Protein AF-A0A8T3LZZ8-F1 (afdb_monomer_lite)

Foldseek 3Di:
DDDDDDDDDDDDDDDPPPPPDPDPDPPLVPLVVPADQVQAAAFPDWDPFDDFDQDPVRFTKGFAGGAADDASGKHKDKADAQALLGFPHHRRWTWAWDWKAFQVRHTDPCNPPPCRRGGFIFIWHHHPQKMWTAGPRGIIIITGTDPTMDGGHDDD

Secondary structure (DSSP, 8-state):
---------------------PPPP--GGGTTTT--GGGPBPPPP-PPPPPPEEPTTSSEEE---PPP--TT--EEEE-BTTBTTS--EETTEEEEEEEEE-TTSPBP-TTT-TTTSS--EEEEEEETTEEEEEETTS-EEEEEEE-S-EEE----

pLDDT: mean 82.8, std 17.52, range [40.41, 97.56]

Sequence (156 aa):
MLLSLLLSVASAMAACATDMAPPPEPSRAHTFENIALGQAREMPSGDPFAEGRRGPTGGTVFDPTSAAVVEAVSYRFSLGHCGLLSPVDVDGSFWDTLDGTTAAGRPLDLEHDTEMINQTAGVIAVIGNEARFRTESGAVVRFNRHDGDREFPGCD

Structure (mmCIF, N/CA/C/O backbone):
data_AF-A0A8T3LZZ8-F1
#
_entry.id   AF-A0A8T3LZZ8-F1
#
loop_
_atom_site.group_PDB
_atom_site.id
_atom_site.type_symbol
_atom_site.label_atom_id
_atom_site.label_alt_id
_atom_site.label_comp_id
_atom_site.label_asym_id
_atom_site.label_entity_id
_atom_site.label_seq_id
_atom_site.pdbx_PDB_ins_code
_atom_site.Cartn_x
_atom_site.Cartn_y
_atom_site.Cartn_z
_atom_site.occupancy
_atom_site.B_iso_or_equiv
_atom_site.auth_seq_id
_atom_site.auth_comp_id
_atom_site.auth_asym_id
_atom_site.auth_atom_id
_atom_site.pdbx_PDB_model_num
ATOM 1 N N . MET A 1 1 ? -65.103 -66.519 -6.517 1.00 40.41 1 MET A N 1
ATOM 2 C CA . MET A 1 1 ? -64.109 -65.911 -7.429 1.00 40.41 1 MET A CA 1
ATOM 3 C C . MET A 1 1 ? -64.042 -64.436 -7.086 1.00 40.41 1 MET A C 1
ATOM 5 O O . MET A 1 1 ? -65.071 -63.786 -7.132 1.00 40.41 1 MET A O 1
ATOM 9 N N . LEU A 1 2 ? -62.991 -64.037 -6.364 1.00 45.25 2 LEU A N 1
ATOM 10 C CA . LEU A 1 2 ? -61.956 -63.115 -6.863 1.00 45.25 2 LEU A CA 1
ATOM 11 C C . LEU A 1 2 ? -62.546 -61.804 -7.410 1.00 45.25 2 LEU A C 1
ATOM 13 O O . LEU A 1 2 ? -63.092 -61.814 -8.503 1.00 45.25 2 LEU A O 1
ATOM 17 N N . LEU A 1 3 ? -62.362 -60.679 -6.714 1.00 43.81 3 LEU A N 1
ATOM 18 C CA . LEU A 1 3 ? -61.189 -59.821 -6.923 1.00 43.81 3 LEU A CA 1
ATOM 19 C C . LEU A 1 3 ? -61.226 -58.620 -5.961 1.00 43.81 3 LEU A C 1
ATOM 21 O O . LEU A 1 3 ? -62.190 -57.860 -5.928 1.00 43.81 3 LEU A O 1
ATOM 25 N N . SER A 1 4 ? -60.156 -58.466 -5.185 1.00 51.25 4 SER A N 1
ATOM 26 C CA . SER A 1 4 ? -59.817 -57.256 -4.438 1.00 51.25 4 SER A CA 1
ATOM 27 C C . SER A 1 4 ? -59.569 -56.090 -5.394 1.00 51.25 4 SER A C 1
ATOM 29 O O . SER A 1 4 ? -58.821 -56.261 -6.353 1.00 51.25 4 SER A O 1
ATOM 31 N N . LEU A 1 5 ? -60.075 -54.895 -5.082 1.00 49.53 5 LEU A N 1
ATOM 32 C CA . LEU A 1 5 ? -59.506 -53.649 -5.599 1.00 49.53 5 LEU A CA 1
ATOM 33 C C . LEU A 1 5 ? -59.372 -52.638 -4.452 1.00 49.53 5 LEU A C 1
ATOM 35 O O . LEU A 1 5 ? -60.345 -52.066 -3.969 1.00 49.53 5 LEU A O 1
ATOM 39 N N . LEU A 1 6 ? -58.129 -52.487 -4.000 1.00 52.34 6 LEU A N 1
ATOM 40 C CA . LEU A 1 6 ? -57.637 -51.381 -3.188 1.00 52.34 6 LEU A CA 1
ATOM 41 C C . LEU A 1 6 ? -57.624 -50.122 -4.062 1.00 52.34 6 LEU A C 1
ATOM 43 O O . LEU A 1 6 ? -57.076 -50.173 -5.162 1.00 52.34 6 LEU A O 1
ATOM 47 N N . LEU A 1 7 ? -58.153 -48.996 -3.579 1.00 48.34 7 LEU A N 1
ATOM 48 C CA . LEU A 1 7 ? -57.833 -47.698 -4.169 1.00 48.34 7 LEU A CA 1
ATOM 49 C C . LEU A 1 7 ? -57.552 -46.664 -3.079 1.00 48.34 7 LEU A C 1
ATOM 51 O O . LEU A 1 7 ? -58.339 -46.448 -2.160 1.00 48.34 7 LEU A O 1
ATOM 55 N N . SER A 1 8 ? -56.352 -46.114 -3.197 1.00 47.97 8 SER A N 1
ATOM 56 C CA . SER A 1 8 ? -55.597 -45.337 -2.229 1.00 47.97 8 SER A CA 1
ATOM 57 C C . SER A 1 8 ? -56.201 -43.967 -1.931 1.00 47.97 8 SER A C 1
ATOM 59 O O . SER A 1 8 ? -56.560 -43.217 -2.836 1.00 47.97 8 SER A O 1
ATOM 61 N N . VAL A 1 9 ? -56.211 -43.606 -0.648 1.00 52.44 9 VAL A N 1
ATOM 62 C CA . VAL A 1 9 ? -56.418 -42.232 -0.180 1.00 52.44 9 VAL A CA 1
ATOM 63 C C . VAL A 1 9 ? -55.131 -41.449 -0.449 1.00 52.44 9 VAL A C 1
ATOM 65 O O . VAL A 1 9 ? -54.098 -41.724 0.158 1.00 52.44 9 VAL A O 1
ATOM 68 N N . ALA A 1 10 ? -55.172 -40.497 -1.380 1.00 51.88 10 ALA A N 1
ATOM 69 C CA . ALA A 1 10 ? -54.077 -39.562 -1.610 1.00 51.88 10 ALA A CA 1
ATOM 70 C C . ALA A 1 10 ? -54.213 -38.372 -0.649 1.00 51.88 10 ALA A C 1
ATOM 72 O O . ALA A 1 10 ? -55.034 -37.479 -0.857 1.00 51.88 10 ALA A O 1
ATOM 73 N N . SER A 1 11 ? -53.412 -38.364 0.415 1.00 52.41 11 SER A N 1
ATOM 74 C CA . SER A 1 11 ? -53.244 -37.201 1.289 1.00 52.41 11 SER A CA 1
ATOM 75 C C . SER A 1 11 ? -52.343 -36.174 0.602 1.00 52.41 11 SER A C 1
ATOM 77 O O . SER A 1 11 ? -51.139 -36.386 0.477 1.00 52.41 11 SER A O 1
ATOM 79 N N . ALA A 1 12 ? -52.913 -35.052 0.164 1.00 49.75 12 ALA A N 1
ATOM 80 C CA . ALA A 1 12 ? -52.147 -33.892 -0.274 1.00 49.75 12 ALA A CA 1
ATOM 81 C C . ALA A 1 12 ? -51.667 -33.112 0.962 1.00 49.75 12 ALA A C 1
ATOM 83 O O . ALA A 1 12 ? -52.449 -32.416 1.608 1.00 49.75 12 ALA A O 1
ATOM 84 N N . MET A 1 13 ? -50.386 -33.243 1.314 1.00 53.34 13 MET A N 1
ATOM 85 C CA . MET A 1 13 ? -49.742 -32.339 2.267 1.00 53.34 13 MET A CA 1
ATOM 86 C C . MET A 1 13 ? -49.308 -31.074 1.525 1.00 53.34 13 MET A C 1
ATOM 88 O O . MET A 1 13 ? -48.376 -31.100 0.725 1.00 53.34 13 MET A O 1
ATOM 92 N N . ALA A 1 14 ? -50.004 -29.969 1.785 1.00 51.34 14 ALA A N 1
ATOM 93 C CA . ALA A 1 14 ? -49.554 -28.639 1.407 1.00 51.34 14 ALA A CA 1
ATOM 94 C C . ALA A 1 14 ? -48.381 -28.246 2.320 1.00 51.34 14 ALA A C 1
ATOM 96 O O . ALA A 1 14 ? -48.573 -27.919 3.490 1.00 51.34 14 ALA A O 1
ATOM 97 N N . ALA A 1 15 ? -47.159 -28.326 1.796 1.00 51.47 15 ALA A N 1
ATOM 98 C CA . ALA A 1 15 ? -45.984 -27.765 2.444 1.00 51.47 15 ALA A CA 1
ATOM 99 C C . ALA A 1 15 ? -45.982 -26.247 2.213 1.00 51.47 15 ALA A C 1
ATOM 101 O O . ALA A 1 15 ? -45.775 -25.783 1.093 1.00 51.47 15 ALA A O 1
ATOM 102 N N . CYS A 1 16 ? -46.229 -25.470 3.268 1.00 49.03 16 CYS A N 1
ATOM 103 C CA . CYS A 1 16 ? -45.942 -24.041 3.273 1.00 49.03 16 CYS A CA 1
ATOM 104 C C . CYS A 1 16 ? -44.421 -23.867 3.187 1.00 49.03 16 CYS A C 1
ATOM 106 O O . CYS A 1 16 ? -43.722 -23.973 4.192 1.00 49.03 16 CYS A O 1
ATOM 108 N N . ALA A 1 17 ? -43.904 -23.640 1.981 1.00 48.44 17 ALA A N 1
ATOM 109 C CA . ALA A 1 17 ? -42.551 -23.147 1.793 1.00 48.44 17 ALA A CA 1
ATOM 110 C C . ALA A 1 17 ? -42.524 -21.691 2.272 1.00 48.44 17 ALA A C 1
ATOM 112 O O . ALA A 1 17 ? -42.917 -20.776 1.554 1.00 48.44 17 ALA A O 1
ATOM 113 N N . THR A 1 18 ? -42.134 -21.483 3.528 1.00 56.31 18 THR A N 1
ATOM 114 C CA . THR A 1 18 ? -41.681 -20.176 3.997 1.00 56.31 18 THR A CA 1
ATOM 115 C C . THR A 1 18 ? -40.467 -19.794 3.167 1.00 56.31 18 THR A C 1
ATOM 117 O O . THR A 1 18 ? -39.407 -20.407 3.287 1.00 56.31 18 THR A O 1
ATOM 120 N N . ASP A 1 19 ? -40.670 -18.807 2.304 1.00 51.19 19 ASP A N 1
ATOM 121 C CA . ASP A 1 19 ? -39.665 -18.120 1.505 1.00 51.19 19 ASP A CA 1
ATOM 122 C C . ASP A 1 19 ? -38.719 -17.375 2.465 1.00 51.19 19 ASP A C 1
ATOM 124 O O . ASP A 1 19 ? -38.889 -16.197 2.783 1.00 51.19 19 ASP A O 1
ATOM 128 N N . MET A 1 20 ? -37.785 -18.114 3.068 1.00 58.81 20 MET A N 1
ATOM 129 C CA . MET A 1 20 ? -36.684 -17.528 3.819 1.00 58.81 20 MET A CA 1
ATOM 130 C C . MET A 1 20 ? -35.725 -16.950 2.791 1.00 58.81 20 MET A C 1
ATOM 132 O O . MET A 1 20 ? -34.896 -17.668 2.231 1.00 58.81 20 MET A O 1
ATOM 136 N N . ALA A 1 21 ? -35.854 -15.644 2.553 1.00 63.25 21 ALA A N 1
ATOM 137 C CA . ALA A 1 21 ? -34.818 -14.874 1.890 1.00 63.25 21 ALA A CA 1
ATOM 138 C C . ALA A 1 21 ? -33.458 -15.248 2.513 1.00 63.25 21 ALA A C 1
ATOM 140 O O . ALA A 1 21 ? -33.364 -15.340 3.746 1.00 63.25 21 ALA A O 1
ATOM 141 N N . PRO A 1 22 ? -32.421 -15.509 1.697 1.00 63.94 22 PRO A N 1
ATOM 142 C CA . PRO A 1 22 ? -31.097 -15.792 2.222 1.00 63.94 22 PRO A CA 1
ATOM 143 C C . PRO A 1 22 ? -30.680 -14.653 3.166 1.00 63.94 22 PRO A C 1
ATOM 145 O O . PRO A 1 22 ? -31.024 -13.494 2.905 1.00 63.94 22 PRO A O 1
ATOM 148 N N . PRO A 1 23 ? -29.992 -14.961 4.282 1.00 62.97 23 PRO A N 1
ATOM 149 C CA . PRO A 1 23 ? -29.496 -13.928 5.180 1.00 62.97 23 PRO A CA 1
ATOM 150 C C . PRO A 1 23 ? -28.701 -12.903 4.359 1.00 62.97 23 PRO A C 1
ATOM 152 O O . PRO A 1 23 ? -27.977 -13.316 3.447 1.00 62.97 23 PRO A O 1
ATOM 155 N N . PRO A 1 24 ? -28.851 -11.591 4.627 1.00 58.12 24 PRO A N 1
ATOM 156 C CA . PRO A 1 24 ? -28.101 -10.581 3.896 1.00 58.12 24 PRO A CA 1
ATOM 157 C C . PRO A 1 24 ? -26.620 -10.936 3.999 1.00 58.12 24 PRO A C 1
ATOM 159 O O . PRO A 1 24 ? -26.120 -11.161 5.106 1.00 58.12 24 PRO A O 1
ATOM 162 N N . GLU A 1 25 ? -25.941 -11.045 2.854 1.00 54.66 25 GLU A N 1
ATOM 163 C CA . GLU A 1 25 ? -24.498 -11.253 2.860 1.00 54.66 25 GLU A CA 1
ATOM 164 C C . GLU A 1 25 ? -23.867 -10.183 3.757 1.00 54.66 25 GLU A C 1
ATOM 166 O O . GLU A 1 25 ? -24.277 -9.015 3.680 1.00 54.66 25 GLU A O 1
ATOM 171 N N . PRO A 1 26 ? -22.918 -10.545 4.640 1.00 49.41 26 PRO A N 1
ATOM 172 C CA . PRO A 1 26 ? -22.223 -9.554 5.438 1.00 49.41 26 PRO A CA 1
ATOM 173 C C . PRO A 1 26 ? -21.617 -8.539 4.471 1.00 49.41 26 PRO A C 1
ATOM 175 O O . PRO A 1 26 ? -20.756 -8.869 3.657 1.00 49.41 26 PRO A O 1
ATOM 178 N N . SER A 1 27 ? -22.140 -7.314 4.514 1.00 47.53 27 SER A N 1
ATOM 179 C CA . SER A 1 27 ? -21.721 -6.237 3.629 1.00 47.53 27 SER A CA 1
ATOM 180 C C . SER A 1 27 ? -20.205 -6.080 3.749 1.00 47.53 27 SER A C 1
ATOM 182 O O . SER A 1 27 ? -19.694 -5.723 4.814 1.00 47.53 27 SER A O 1
ATOM 184 N N . ARG A 1 28 ? -19.486 -6.366 2.652 1.00 50.00 28 ARG A N 1
ATOM 185 C CA . ARG A 1 28 ? -18.013 -6.299 2.540 1.00 50.00 28 ARG A CA 1
ATOM 186 C C . ARG A 1 28 ? -17.427 -4.949 2.977 1.00 50.00 28 ARG A C 1
ATOM 188 O O . ARG A 1 28 ? -16.228 -4.845 3.187 1.00 50.00 28 ARG A O 1
ATOM 195 N N . ALA A 1 29 ? -18.258 -3.918 3.123 1.00 45.66 29 ALA A N 1
ATOM 196 C CA . ALA A 1 29 ? -17.851 -2.596 3.577 1.00 45.66 29 ALA A CA 1
ATOM 197 C C . ALA A 1 29 ? -17.482 -2.526 5.078 1.00 45.66 29 ALA A C 1
ATOM 199 O O . ALA A 1 29 ? -16.713 -1.645 5.454 1.00 45.66 29 ALA A O 1
ATOM 200 N N . HIS A 1 30 ? -17.975 -3.436 5.932 1.00 44.78 30 HIS A N 1
ATOM 201 C CA . HIS A 1 30 ? -17.792 -3.352 7.397 1.00 44.78 30 HIS A CA 1
ATOM 202 C C . HIS A 1 30 ? -16.554 -4.074 7.954 1.00 44.78 30 HIS A C 1
ATOM 204 O O . HIS A 1 30 ? -16.268 -3.995 9.150 1.00 44.78 30 HIS A O 1
ATOM 210 N N . THR A 1 31 ? -15.798 -4.797 7.132 1.00 54.09 31 THR A N 1
ATOM 211 C CA . THR A 1 31 ? -14.666 -5.606 7.614 1.00 54.09 31 THR A CA 1
ATOM 212 C C . THR A 1 31 ? -13.444 -4.774 7.996 1.00 54.09 31 THR A C 1
ATOM 214 O O . THR A 1 31 ? -12.666 -5.217 8.833 1.00 54.09 31 THR A O 1
ATOM 217 N N . PHE A 1 32 ? -13.297 -3.551 7.479 1.00 57.28 32 PHE A N 1
ATOM 218 C CA . PHE A 1 32 ? -12.129 -2.709 7.765 1.00 57.28 32 PHE A CA 1
ATOM 219 C C . PHE A 1 32 ? -12.192 -1.943 9.094 1.00 57.28 32 PHE A C 1
ATOM 221 O O . PHE A 1 32 ? -11.152 -1.691 9.697 1.00 57.28 32 PHE A O 1
ATOM 228 N N . GLU A 1 33 ? -13.385 -1.595 9.584 1.00 56.78 33 GLU A N 1
ATOM 229 C CA . GLU A 1 33 ? -13.547 -0.865 10.856 1.00 56.78 33 GLU A CA 1
ATOM 230 C C . GLU A 1 33 ? -13.107 -1.706 12.068 1.00 56.78 33 GLU A C 1
ATOM 232 O O . GLU A 1 33 ? -12.710 -1.166 13.098 1.00 56.78 33 GLU A O 1
ATOM 237 N N . ASN A 1 34 ? -13.103 -3.034 11.914 1.00 55.44 34 ASN A N 1
ATOM 238 C CA . ASN A 1 34 ? -12.735 -3.998 12.950 1.00 55.44 34 ASN A CA 1
ATOM 239 C C . ASN A 1 34 ? -11.255 -4.416 12.913 1.00 55.44 34 ASN A C 1
ATOM 241 O O . ASN A 1 34 ? -10.828 -5.249 13.714 1.00 55.44 34 ASN A O 1
ATOM 245 N N . ILE A 1 35 ? -10.454 -3.849 12.007 1.00 59.03 35 ILE A N 1
ATOM 246 C CA . ILE A 1 35 ? -9.031 -4.175 11.891 1.00 59.03 35 ILE A CA 1
ATOM 247 C C . ILE A 1 35 ? -8.253 -3.371 12.932 1.00 59.03 35 ILE A C 1
ATOM 249 O O . ILE A 1 35 ? -7.805 -2.243 12.710 1.00 59.03 35 ILE A O 1
ATOM 253 N N . ALA A 1 36 ? -8.139 -3.950 14.124 1.00 63.25 36 ALA A N 1
ATOM 254 C CA . ALA A 1 36 ? -7.405 -3.360 15.230 1.00 63.25 36 ALA A CA 1
ATOM 255 C C . ALA A 1 36 ? -5.887 -3.528 15.044 1.00 63.25 36 ALA A C 1
ATOM 257 O O . ALA A 1 36 ? -5.397 -4.634 14.801 1.00 63.25 36 ALA A O 1
ATOM 258 N N . LEU A 1 37 ? -5.136 -2.441 15.261 1.00 66.31 37 LEU A N 1
ATOM 259 C CA . LEU A 1 37 ? -3.665 -2.431 15.263 1.00 66.31 37 LEU A CA 1
ATOM 260 C C . LEU A 1 37 ? -3.075 -3.491 16.219 1.00 66.31 37 LEU A C 1
ATOM 262 O O . LEU A 1 37 ? -2.069 -4.124 15.916 1.00 66.31 37 LEU A O 1
ATOM 266 N N . GLY A 1 38 ? -3.728 -3.727 17.364 1.00 69.75 38 GLY A N 1
ATOM 267 C CA . GLY A 1 38 ? -3.225 -4.604 18.428 1.00 69.75 38 GLY A CA 1
ATOM 268 C C . GLY A 1 38 ? -3.309 -6.112 18.165 1.00 69.75 38 GLY A C 1
ATOM 269 O O . GLY A 1 38 ? -2.742 -6.877 18.939 1.00 69.75 38 GLY A O 1
ATOM 270 N N . GLN A 1 39 ? -4.001 -6.556 17.111 1.00 82.81 39 GLN A N 1
ATOM 271 C CA . GLN A 1 39 ? -4.136 -7.983 16.765 1.00 82.81 39 GLN A CA 1
ATOM 272 C C . GLN A 1 39 ? -3.459 -8.350 15.439 1.00 82.81 39 GLN A C 1
ATOM 274 O O . GLN A 1 39 ? -3.641 -9.461 14.939 1.00 82.81 39 GLN A O 1
ATOM 279 N N . ALA A 1 40 ? -2.676 -7.430 14.872 1.00 91.69 40 ALA A N 1
ATOM 280 C CA . ALA A 1 40 ? -1.990 -7.665 13.615 1.00 91.69 40 ALA A CA 1
ATOM 281 C C . ALA A 1 40 ? -0.943 -8.778 13.742 1.00 91.69 40 ALA A C 1
ATOM 283 O O . ALA A 1 40 ? -0.160 -8.825 14.697 1.00 91.69 40 ALA A O 1
ATOM 284 N N . ARG A 1 41 ? -0.936 -9.670 12.752 1.00 94.75 41 ARG A N 1
ATOM 285 C CA . ARG A 1 41 ? 0.052 -10.742 12.615 1.00 94.75 41 ARG A CA 1
ATOM 286 C C . ARG A 1 41 ? 1.336 -10.201 11.998 1.00 94.75 41 ARG A C 1
ATOM 288 O O . ARG A 1 41 ? 1.329 -9.150 11.366 1.00 94.75 41 ARG A O 1
ATOM 295 N N . GLU A 1 42 ? 2.433 -10.931 12.143 1.00 95.75 42 GLU A N 1
ATOM 296 C CA . GLU A 1 42 ? 3.622 -10.659 11.332 1.00 95.75 42 GLU A CA 1
ATOM 297 C C . GLU A 1 42 ? 3.364 -11.043 9.876 1.00 95.75 42 GLU A C 1
ATOM 299 O O . GLU A 1 42 ? 2.692 -12.049 9.610 1.00 95.75 42 GLU A O 1
ATOM 304 N N . MET A 1 43 ? 3.886 -10.242 8.946 1.00 94.88 43 MET A N 1
ATOM 305 C CA . MET A 1 43 ? 3.810 -10.550 7.521 1.00 94.88 43 MET A CA 1
ATOM 306 C C . MET A 1 43 ? 4.538 -11.877 7.245 1.00 94.88 43 MET A C 1
ATOM 308 O O . MET A 1 43 ? 5.656 -12.064 7.739 1.00 94.88 43 MET A O 1
ATOM 312 N N . PRO A 1 44 ? 3.943 -12.813 6.483 1.00 94.69 44 PRO A N 1
ATOM 313 C CA . PRO A 1 44 ? 4.643 -14.018 6.067 1.00 94.69 44 PRO A CA 1
ATOM 314 C C . PRO A 1 44 ? 5.903 -13.651 5.278 1.00 94.69 44 PRO A C 1
ATOM 316 O O . PRO A 1 44 ? 5.895 -12.718 4.476 1.00 94.69 44 PRO A O 1
ATOM 319 N N . SER A 1 45 ? 6.996 -14.377 5.508 1.00 88.94 45 SER A N 1
ATOM 320 C CA . SER A 1 45 ? 8.237 -14.149 4.770 1.00 88.94 45 SER A CA 1
ATOM 321 C C . SER A 1 45 ? 8.036 -14.483 3.295 1.00 88.94 45 SER A C 1
ATOM 323 O O . SER A 1 45 ? 7.622 -15.595 2.969 1.00 88.94 45 SER A O 1
ATOM 325 N N . GLY A 1 46 ? 8.316 -13.510 2.433 1.00 85.81 46 GLY A N 1
ATOM 326 C CA . GLY A 1 46 ? 8.365 -13.692 0.988 1.00 85.81 46 GLY A CA 1
ATOM 327 C C . GLY A 1 46 ? 9.713 -14.214 0.504 1.00 85.81 46 GLY A C 1
ATOM 328 O O . GLY A 1 46 ? 10.629 -14.472 1.295 1.00 85.81 46 GLY A O 1
ATOM 329 N N . ASP A 1 47 ? 9.830 -14.322 -0.813 1.00 83.69 47 ASP A N 1
ATOM 330 C CA . ASP A 1 47 ? 11.102 -14.565 -1.475 1.00 83.69 47 ASP A CA 1
ATOM 331 C C . ASP A 1 47 ? 12.040 -13.361 -1.289 1.00 83.69 47 ASP A C 1
ATOM 333 O O . ASP A 1 47 ? 11.583 -12.220 -1.117 1.00 83.69 47 ASP A O 1
ATOM 337 N N . PRO A 1 48 ? 13.368 -13.586 -1.295 1.00 76.75 48 PRO A N 1
ATOM 338 C CA . PRO A 1 48 ? 14.319 -12.491 -1.242 1.00 76.75 48 PRO A CA 1
ATOM 339 C C . PRO A 1 48 ? 14.066 -11.533 -2.406 1.00 76.75 48 PRO A C 1
ATOM 341 O O . PRO A 1 48 ? 13.862 -11.954 -3.544 1.00 76.75 48 PRO A O 1
ATOM 344 N N . PHE A 1 49 ? 14.102 -10.240 -2.100 1.00 73.88 49 PHE A N 1
ATOM 345 C CA . PHE A 1 49 ? 13.874 -9.196 -3.085 1.00 73.88 49 PHE A CA 1
ATOM 346 C C . PHE A 1 49 ? 14.904 -9.310 -4.217 1.00 73.88 49 PHE A C 1
ATOM 348 O O . PHE A 1 49 ? 16.113 -9.267 -3.971 1.00 73.88 49 PHE A O 1
ATOM 355 N N . ALA A 1 50 ? 14.429 -9.494 -5.448 1.00 77.38 50 ALA A N 1
ATOM 356 C CA . ALA A 1 50 ? 15.292 -9.513 -6.617 1.00 77.38 50 ALA A CA 1
ATOM 357 C C . ALA A 1 50 ? 15.802 -8.096 -6.913 1.00 77.38 50 ALA A C 1
ATOM 359 O O . ALA A 1 50 ? 15.101 -7.108 -6.684 1.00 77.38 50 ALA A O 1
ATOM 360 N N . GLU A 1 51 ? 17.018 -7.983 -7.453 1.00 81.06 51 GLU A N 1
ATOM 361 C CA . GLU A 1 51 ? 17.461 -6.709 -8.019 1.00 81.06 51 GLU A CA 1
ATOM 362 C C . GLU A 1 51 ? 16.488 -6.311 -9.134 1.00 81.06 51 GLU A C 1
ATOM 364 O O . GLU A 1 51 ? 16.267 -7.061 -10.088 1.00 81.06 51 GLU A O 1
ATOM 369 N N . GLY A 1 52 ? 15.870 -5.140 -8.986 1.00 86.50 52 GLY A N 1
ATOM 370 C CA . GLY A 1 52 ? 14.951 -4.623 -9.986 1.00 86.50 52 GLY A CA 1
ATOM 371 C C . GLY A 1 52 ? 15.654 -4.373 -11.316 1.00 86.50 52 GLY A C 1
ATOM 372 O O . GLY A 1 52 ? 16.853 -4.094 -11.380 1.00 86.50 52 GLY A O 1
ATOM 373 N N . ARG A 1 53 ? 14.896 -4.452 -12.406 1.00 93.44 53 ARG A N 1
ATOM 374 C CA . ARG A 1 53 ? 15.409 -4.224 -13.761 1.00 93.44 53 ARG A CA 1
ATOM 375 C C . ARG A 1 53 ? 15.105 -2.806 -14.214 1.00 93.44 53 ARG A C 1
ATOM 377 O O . ARG A 1 53 ? 14.053 -2.259 -13.900 1.00 93.44 53 ARG A O 1
ATOM 384 N N . ARG A 1 54 ? 15.998 -2.204 -15.001 1.00 94.06 54 ARG A N 1
ATOM 385 C CA . ARG A 1 54 ? 15.742 -0.878 -15.580 1.00 94.06 54 ARG A CA 1
ATOM 386 C C . ARG A 1 54 ? 14.482 -0.920 -16.446 1.00 94.06 54 ARG A C 1
ATOM 388 O O . ARG A 1 54 ? 14.402 -1.727 -17.374 1.00 94.06 54 ARG A O 1
ATOM 395 N N . GLY A 1 55 ? 13.532 -0.045 -16.144 1.00 94.44 55 GLY A N 1
ATOM 396 C CA . GLY A 1 55 ? 12.283 0.064 -16.879 1.00 94.44 55 GLY A CA 1
ATOM 397 C C . GLY A 1 55 ? 12.366 0.987 -18.100 1.00 94.44 55 GLY A C 1
ATOM 398 O O . GLY A 1 55 ? 13.345 1.725 -18.279 1.00 94.44 55 GLY A O 1
ATOM 399 N N . PRO A 1 56 ? 11.356 0.927 -18.984 1.00 93.50 56 PRO A N 1
ATOM 400 C CA . PRO A 1 56 ? 11.308 1.714 -20.213 1.00 93.50 56 PRO A CA 1
ATOM 401 C C . PRO A 1 56 ? 11.133 3.220 -19.976 1.00 93.50 56 PRO A C 1
ATOM 403 O O . PRO A 1 56 ? 11.534 4.002 -20.838 1.00 93.50 56 PRO A O 1
ATOM 406 N N . THR A 1 57 ? 10.564 3.641 -18.840 1.00 93.00 57 THR A N 1
ATOM 407 C CA . THR A 1 57 ? 10.381 5.067 -18.510 1.00 93.00 57 THR A CA 1
ATOM 408 C C . THR A 1 57 ? 11.526 5.643 -17.673 1.00 93.00 57 THR A C 1
ATOM 410 O O . THR A 1 57 ? 11.540 6.834 -17.372 1.00 93.00 57 THR A O 1
ATOM 413 N N . GLY A 1 58 ? 12.548 4.831 -17.385 1.00 91.38 58 GLY A N 1
ATOM 414 C CA . GLY A 1 58 ? 13.736 5.228 -16.631 1.00 91.38 58 GLY A CA 1
ATOM 415 C C . GLY A 1 58 ? 13.646 4.947 -15.131 1.00 91.38 58 GLY A C 1
ATOM 416 O O . GLY A 1 58 ? 14.615 5.226 -14.429 1.00 91.38 58 GLY A O 1
ATOM 417 N N . GLY A 1 59 ? 12.538 4.374 -14.661 1.00 92.38 59 GLY A N 1
ATOM 418 C CA . GLY A 1 59 ? 12.395 3.829 -13.318 1.00 92.38 59 GLY A CA 1
ATOM 419 C C . GLY A 1 59 ? 12.945 2.407 -13.201 1.00 9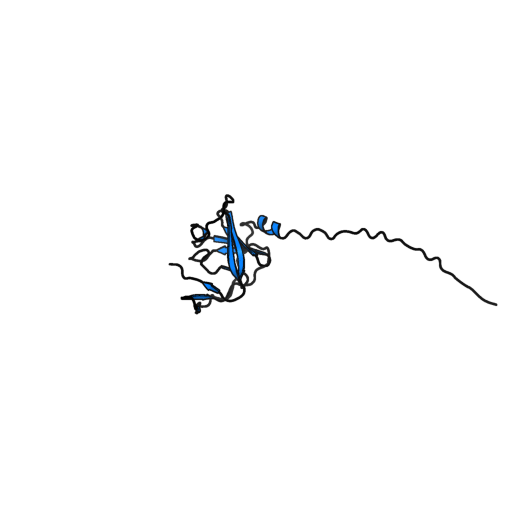2.38 59 GLY A C 1
ATOM 420 O O . GLY A 1 59 ? 13.728 1.929 -14.033 1.00 92.38 59 GLY A O 1
ATOM 421 N N . THR A 1 60 ? 12.521 1.719 -12.143 1.00 92.00 60 THR A N 1
ATOM 422 C CA . THR A 1 60 ? 12.896 0.326 -11.874 1.00 92.00 60 THR A CA 1
ATOM 423 C C . THR A 1 60 ? 11.655 -0.550 -11.863 1.00 92.00 60 THR A C 1
ATOM 425 O O . THR A 1 60 ? 10.698 -0.265 -11.150 1.00 92.00 60 THR A O 1
ATOM 428 N N . VAL A 1 61 ? 11.668 -1.609 -12.667 1.00 93.44 61 VAL A N 1
ATOM 429 C CA . VAL A 1 61 ? 10.626 -2.631 -12.690 1.00 93.44 61 VAL A CA 1
ATOM 430 C C . VAL A 1 61 ? 10.970 -3.714 -11.681 1.00 93.44 61 VAL A C 1
ATOM 432 O O . VAL A 1 61 ? 12.079 -4.256 -11.705 1.00 93.44 61 VAL A O 1
ATOM 435 N N . PHE A 1 62 ? 10.006 -4.041 -10.830 1.00 91.19 62 PHE A N 1
ATOM 436 C CA . PHE A 1 62 ? 10.094 -5.140 -9.876 1.00 91.19 62 PHE A CA 1
ATOM 437 C C . PHE A 1 62 ? 9.019 -6.183 -10.177 1.00 91.19 62 PHE A C 1
ATOM 439 O O . PHE A 1 62 ? 7.982 -5.855 -10.755 1.00 91.19 62 PHE A O 1
ATOM 446 N N . ASP A 1 63 ? 9.282 -7.415 -9.754 1.00 92.06 63 ASP A N 1
ATOM 447 C CA . ASP A 1 63 ? 8.282 -8.473 -9.622 1.00 92.06 63 ASP A CA 1
ATOM 448 C C . ASP A 1 63 ? 7.887 -8.561 -8.135 1.00 92.06 63 ASP A C 1
ATOM 450 O O . ASP A 1 63 ? 8.746 -8.312 -7.278 1.00 92.06 63 ASP A O 1
ATOM 454 N N . PRO A 1 64 ? 6.625 -8.873 -7.794 1.00 92.31 64 PRO A N 1
ATOM 455 C CA . PRO A 1 64 ? 6.232 -9.029 -6.399 1.00 92.31 64 PRO A CA 1
ATOM 456 C C . PRO A 1 64 ? 6.902 -10.273 -5.806 1.00 92.31 64 PRO A C 1
ATOM 458 O O . PRO A 1 64 ? 6.944 -11.334 -6.431 1.00 92.31 64 PRO A O 1
ATOM 461 N N . THR A 1 65 ? 7.429 -10.150 -4.592 1.00 92.00 65 THR A N 1
ATOM 462 C CA . THR A 1 65 ? 8.115 -11.231 -3.871 1.00 92.00 65 THR A CA 1
ATOM 463 C C . THR A 1 65 ? 7.447 -11.578 -2.547 1.00 92.00 65 THR A C 1
ATOM 465 O O . THR A 1 65 ? 7.824 -12.568 -1.915 1.00 92.00 65 THR A O 1
ATOM 468 N N . SER A 1 66 ? 6.462 -10.795 -2.098 1.00 93.12 66 SER A N 1
ATOM 469 C CA . SER A 1 66 ? 5.743 -11.075 -0.859 1.00 93.12 66 SER A CA 1
ATOM 470 C C . SER A 1 66 ? 4.999 -12.415 -0.919 1.00 93.12 66 SER A C 1
ATOM 472 O O . SER A 1 66 ? 4.490 -12.847 -1.952 1.00 93.12 66 SER A O 1
ATOM 474 N N . ALA A 1 67 ? 4.943 -13.107 0.218 1.00 94.56 67 ALA A N 1
ATOM 475 C CA . ALA A 1 67 ? 4.169 -14.335 0.332 1.00 94.56 67 ALA A CA 1
ATOM 476 C C . ALA A 1 67 ? 2.670 -14.034 0.473 1.00 94.56 67 ALA A C 1
ATOM 478 O O . ALA A 1 67 ? 2.266 -12.977 0.965 1.00 94.56 67 ALA A O 1
ATOM 479 N N . ALA A 1 68 ? 1.842 -15.009 0.091 1.00 95.19 68 ALA A N 1
ATOM 480 C CA . ALA A 1 68 ? 0.392 -14.921 0.206 1.00 95.19 68 ALA A CA 1
ATOM 481 C C . ALA A 1 68 ? -0.058 -14.633 1.650 1.00 95.19 68 ALA A C 1
ATOM 483 O O . ALA A 1 68 ? 0.440 -15.230 2.612 1.00 95.19 68 ALA A O 1
ATOM 484 N N . VAL A 1 69 ? -1.057 -13.762 1.792 1.00 95.12 69 VAL A N 1
ATOM 485 C CA . VAL A 1 69 ? -1.681 -13.423 3.077 1.00 95.12 69 VAL A CA 1
ATOM 486 C C . VAL A 1 69 ? -3.088 -14.006 3.174 1.00 95.12 69 VAL A C 1
ATOM 488 O O . VAL A 1 69 ? -3.706 -14.365 2.173 1.00 95.12 69 VAL A O 1
ATOM 491 N N . VAL A 1 70 ? -3.617 -14.103 4.394 1.00 94.12 70 VAL A N 1
ATOM 492 C CA . VAL A 1 70 ? -5.021 -14.473 4.604 1.00 94.12 70 VAL A CA 1
ATOM 493 C C . VAL A 1 70 ? -5.888 -13.226 4.451 1.00 94.12 70 VAL A C 1
ATOM 495 O O . VAL A 1 70 ? -5.628 -12.205 5.087 1.00 94.12 70 VAL A O 1
ATOM 498 N N . GLU A 1 71 ? -6.933 -13.319 3.631 1.00 91.31 71 GLU A N 1
ATOM 499 C CA . GLU A 1 71 ? -7.883 -12.226 3.411 1.00 91.31 71 GLU A CA 1
ATOM 500 C C . GLU A 1 71 ? -8.553 -11.774 4.723 1.00 91.31 71 GLU A C 1
ATOM 502 O O . GLU A 1 71 ? -8.822 -12.579 5.619 1.00 91.31 71 GLU A O 1
ATOM 507 N N . ALA A 1 72 ? -8.825 -10.472 4.830 1.00 89.06 72 ALA A N 1
ATOM 508 C CA . ALA A 1 72 ? -9.445 -9.805 5.975 1.00 89.06 72 ALA A CA 1
ATOM 509 C C . ALA A 1 72 ? -8.699 -9.970 7.318 1.00 89.06 72 ALA A C 1
ATOM 511 O O . ALA A 1 72 ? -9.267 -9.721 8.383 1.00 89.06 72 ALA A O 1
ATOM 512 N N . VAL A 1 73 ? -7.417 -10.344 7.284 1.00 91.38 73 VAL A N 1
ATOM 513 C CA . VAL A 1 73 ? -6.524 -10.364 8.449 1.00 91.38 73 VAL A CA 1
ATOM 514 C C . VAL A 1 73 ? -5.562 -9.178 8.376 1.00 91.38 73 VAL A C 1
ATOM 516 O O . VAL A 1 73 ? -5.017 -8.887 7.313 1.00 91.38 73 VAL A O 1
ATOM 519 N N . SER A 1 74 ? -5.332 -8.496 9.504 1.00 93.56 74 SER A N 1
ATOM 520 C CA . SER A 1 74 ? -4.281 -7.478 9.596 1.00 93.56 74 SER A CA 1
ATOM 521 C C . SER A 1 74 ? -2.901 -8.089 9.729 1.00 93.56 74 SER A C 1
ATOM 523 O O . SER A 1 74 ? -2.664 -8.973 10.558 1.00 93.56 74 SER A O 1
ATOM 525 N N . TYR A 1 75 ? -1.969 -7.493 9.003 1.00 95.56 75 TYR A N 1
ATOM 526 C CA . TYR A 1 75 ? -0.549 -7.767 9.090 1.00 95.56 75 TYR A CA 1
ATOM 527 C C . TYR A 1 75 ? 0.207 -6.489 9.421 1.00 95.56 75 TYR A C 1
ATOM 529 O O . TYR A 1 75 ? -0.134 -5.420 8.919 1.00 95.56 75 TYR A O 1
ATOM 537 N N . ARG A 1 76 ? 1.229 -6.589 10.272 1.00 95.88 76 ARG A N 1
ATOM 538 C CA . ARG A 1 76 ? 2.189 -5.508 10.486 1.00 95.88 76 ARG A CA 1
ATOM 539 C C . ARG A 1 76 ? 2.877 -5.211 9.166 1.00 95.88 76 ARG A C 1
ATOM 541 O O . ARG A 1 76 ? 3.301 -6.125 8.461 1.00 95.88 76 ARG A O 1
ATOM 548 N N . PHE A 1 77 ? 2.960 -3.933 8.839 1.00 95.69 77 PHE A N 1
ATOM 549 C CA . PHE A 1 77 ? 3.500 -3.478 7.572 1.00 95.69 77 PHE A CA 1
ATOM 550 C C . PHE A 1 77 ? 4.198 -2.141 7.759 1.00 95.69 77 PHE A C 1
ATOM 552 O O . PHE A 1 77 ? 3.812 -1.337 8.607 1.00 95.69 77 PHE A O 1
ATOM 559 N N . SER A 1 78 ? 5.229 -1.909 6.962 1.00 95.56 78 SER A N 1
ATOM 560 C CA . SER A 1 78 ? 5.914 -0.629 6.899 1.00 95.56 78 SER A CA 1
ATOM 561 C C . SER A 1 78 ? 6.048 -0.250 5.442 1.00 95.56 78 SER A C 1
ATOM 563 O O . SER A 1 78 ? 6.450 -1.082 4.630 1.00 95.56 78 SER A O 1
ATOM 565 N N . LEU A 1 79 ? 5.757 1.008 5.127 1.00 95.00 79 LEU A N 1
ATOM 566 C CA . LEU A 1 79 ? 6.126 1.563 3.832 1.00 95.00 79 LEU A CA 1
ATOM 567 C C . LEU A 1 79 ? 7.647 1.513 3.662 1.00 95.00 79 LEU A C 1
ATOM 569 O O . LEU A 1 79 ? 8.388 1.454 4.649 1.00 95.00 79 LEU A O 1
ATOM 573 N N . GLY A 1 80 ? 8.099 1.525 2.408 1.00 91.44 80 GLY A N 1
ATOM 574 C CA . GLY A 1 80 ? 9.517 1.615 2.070 1.00 91.44 80 GLY A CA 1
ATOM 575 C C . GLY A 1 80 ? 10.105 2.997 2.365 1.00 91.44 80 GLY A C 1
ATOM 576 O O . GLY A 1 80 ? 9.415 3.902 2.832 1.00 91.44 80 GLY A O 1
ATOM 577 N N . HIS A 1 81 ? 11.393 3.173 2.061 1.00 88.75 81 HIS A N 1
ATOM 578 C CA . HIS A 1 81 ? 12.101 4.447 2.245 1.00 88.75 81 HIS A CA 1
ATOM 579 C C . HIS A 1 81 ? 11.370 5.632 1.591 1.00 88.75 81 HIS A C 1
ATOM 581 O O . HIS A 1 81 ? 11.276 6.689 2.210 1.00 88.75 81 HIS A O 1
ATOM 587 N N . CYS A 1 82 ? 10.815 5.432 0.394 1.00 90.31 82 CYS A N 1
ATOM 588 C CA . CYS A 1 82 ? 10.091 6.452 -0.366 1.00 90.31 82 CYS A CA 1
ATOM 589 C C . CYS A 1 82 ? 8.601 6.553 0.010 1.00 90.31 82 CYS A C 1
ATOM 591 O O . CYS A 1 82 ? 7.800 7.058 -0.777 1.00 90.31 82 CYS A O 1
ATOM 593 N N . GLY A 1 83 ? 8.177 5.959 1.130 1.00 94.19 83 GLY A N 1
ATOM 594 C CA . GLY A 1 83 ? 6.768 5.914 1.507 1.00 94.19 83 GLY A CA 1
ATOM 595 C C . GLY A 1 83 ? 5.900 5.234 0.442 1.00 94.19 83 GLY A C 1
ATOM 596 O O . GLY A 1 83 ? 6.268 4.173 -0.070 1.00 94.19 83 GLY A O 1
ATOM 597 N N . LEU A 1 84 ? 4.778 5.866 0.079 1.00 93.69 84 LEU A N 1
ATOM 598 C CA . LEU A 1 84 ? 3.829 5.399 -0.947 1.00 93.69 84 LEU A CA 1
ATOM 599 C C . LEU A 1 84 ? 4.382 5.397 -2.385 1.00 93.69 84 LEU A C 1
ATOM 601 O O . LEU A 1 84 ? 3.743 4.831 -3.271 1.00 93.69 84 LEU A O 1
ATOM 605 N N . LEU A 1 85 ? 5.548 6.006 -2.633 1.00 90.31 85 LEU A N 1
ATOM 606 C CA . LEU A 1 85 ? 6.246 5.892 -3.921 1.00 90.31 85 LEU A CA 1
ATOM 607 C C . LEU A 1 85 ? 7.061 4.593 -4.025 1.00 90.31 85 LEU A C 1
ATOM 609 O O . LEU A 1 85 ? 7.459 4.202 -5.122 1.00 90.31 85 LEU A O 1
ATOM 613 N N . SER A 1 86 ? 7.300 3.916 -2.897 1.00 90.38 86 SER A N 1
ATOM 614 C CA . SER A 1 86 ? 7.932 2.595 -2.886 1.00 90.38 86 SER A CA 1
ATOM 615 C C . SER A 1 86 ? 6.941 1.515 -3.332 1.00 90.38 86 SER A C 1
ATOM 617 O O . SER A 1 86 ? 5.730 1.692 -3.176 1.00 90.38 86 SER A O 1
ATOM 619 N N . PRO A 1 87 ? 7.427 0.349 -3.793 1.00 92.44 87 PRO A N 1
ATOM 620 C CA . PRO A 1 87 ? 6.572 -0.811 -3.994 1.00 92.44 87 PRO A CA 1
ATOM 621 C C . PRO A 1 87 ? 5.809 -1.190 -2.721 1.00 92.44 87 PRO A C 1
ATOM 623 O O . PRO A 1 87 ? 6.408 -1.498 -1.690 1.00 92.44 87 PRO A O 1
ATOM 626 N N . VAL A 1 88 ? 4.478 -1.186 -2.805 1.00 95.50 88 VAL A N 1
ATOM 627 C CA . VAL A 1 88 ? 3.602 -1.806 -1.807 1.00 95.50 88 VAL A CA 1
ATOM 628 C C . VAL A 1 88 ? 3.309 -3.212 -2.303 1.00 95.50 88 VAL A C 1
ATOM 630 O O . VAL A 1 88 ? 2.430 -3.410 -3.135 1.00 95.50 88 VAL A O 1
ATOM 633 N N . ASP A 1 89 ? 4.109 -4.162 -1.835 1.00 94.88 89 ASP A N 1
ATOM 634 C CA . ASP A 1 89 ? 4.033 -5.574 -2.202 1.00 94.88 89 ASP A CA 1
ATOM 635 C C . ASP A 1 89 ? 3.446 -6.381 -1.041 1.00 94.88 89 ASP A C 1
ATOM 637 O O . ASP A 1 89 ? 4.056 -6.501 0.027 1.00 94.88 89 ASP A O 1
ATOM 641 N N . VAL A 1 90 ? 2.232 -6.888 -1.235 1.00 95.25 90 VAL A N 1
ATOM 642 C CA . VAL A 1 90 ? 1.498 -7.680 -0.244 1.00 95.25 90 VAL A CA 1
ATOM 643 C C . VAL A 1 90 ? 0.758 -8.786 -0.972 1.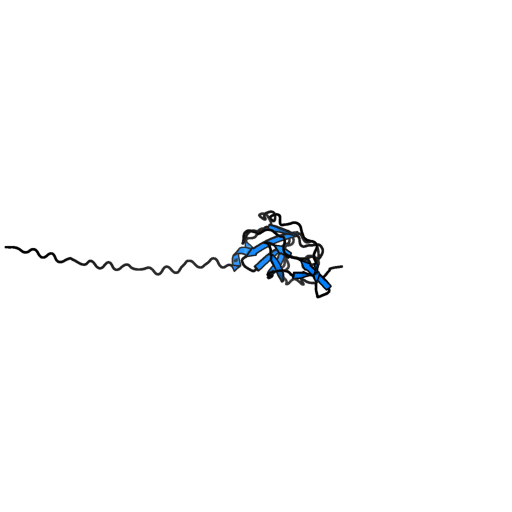00 95.25 90 VAL A C 1
ATOM 645 O O . VAL A 1 90 ? 0.110 -8.515 -1.972 1.00 95.25 90 VAL A O 1
ATOM 648 N N . ASP A 1 91 ? 0.794 -10.000 -0.424 1.00 95.12 91 ASP A N 1
ATOM 649 C CA . ASP A 1 91 ? 0.109 -11.195 -0.934 1.00 95.12 91 ASP A CA 1
ATOM 650 C C . ASP A 1 91 ? 0.610 -11.786 -2.261 1.00 95.12 91 ASP A C 1
ATOM 652 O O . ASP A 1 91 ? -0.033 -12.679 -2.814 1.00 95.12 91 ASP A O 1
ATOM 656 N N . GLY A 1 92 ? 1.778 -11.350 -2.724 1.00 93.25 92 GLY A N 1
ATOM 657 C CA . GLY A 1 92 ? 2.325 -11.682 -4.036 1.00 93.25 92 GLY A CA 1
ATOM 658 C C . GLY A 1 92 ? 1.832 -10.750 -5.143 1.00 93.25 92 GLY A C 1
ATOM 659 O O . GLY A 1 92 ? 1.922 -11.108 -6.316 1.00 93.25 92 GLY A O 1
ATOM 660 N N . SER A 1 93 ? 1.304 -9.575 -4.787 1.00 95.44 93 SER A N 1
ATOM 661 C CA . SER A 1 93 ? 0.859 -8.549 -5.732 1.00 95.44 93 SER A CA 1
ATOM 662 C C . SER A 1 93 ? 1.341 -7.162 -5.325 1.00 95.44 93 SER A C 1
ATOM 664 O O . SER A 1 93 ? 1.483 -6.857 -4.138 1.00 95.44 93 SER A O 1
ATOM 666 N N . PHE A 1 94 ? 1.505 -6.283 -6.315 1.00 96.38 94 PHE A N 1
ATOM 667 C CA . PHE A 1 94 ? 1.649 -4.857 -6.048 1.00 96.38 94 PHE A CA 1
ATOM 668 C C . PHE A 1 94 ? 0.291 -4.195 -5.816 1.00 96.38 94 PHE A C 1
ATOM 670 O O . PHE A 1 94 ? -0.760 -4.698 -6.217 1.00 96.38 94 PHE A O 1
ATOM 677 N N . TRP A 1 95 ? 0.328 -3.037 -5.165 1.00 97.06 95 TRP A N 1
ATOM 678 C CA . TRP A 1 95 ? -0.861 -2.294 -4.772 1.00 97.06 95 TRP A CA 1
ATOM 679 C C . TRP A 1 95 ? -0.731 -0.818 -5.154 1.00 97.06 95 TRP A C 1
ATOM 681 O O . TRP A 1 95 ? 0.200 -0.121 -4.747 1.00 97.06 95 TRP A O 1
ATOM 691 N N . ASP A 1 96 ? -1.681 -0.342 -5.956 1.00 95.94 96 ASP A N 1
ATOM 692 C CA . ASP A 1 96 ? -1.753 1.033 -6.440 1.00 95.94 96 ASP A CA 1
ATOM 693 C C . ASP A 1 96 ? -2.554 1.887 -5.464 1.00 95.94 96 ASP A C 1
ATOM 695 O O . ASP A 1 96 ? -3.710 1.589 -5.162 1.00 95.94 96 ASP A O 1
ATOM 699 N N . THR A 1 97 ? -1.952 2.966 -4.977 1.00 95.81 97 THR A N 1
ATOM 700 C CA . THR A 1 97 ? -2.615 3.913 -4.081 1.00 95.81 97 THR A CA 1
ATOM 701 C C . THR A 1 97 ? -3.824 4.556 -4.768 1.00 95.81 97 THR A C 1
ATOM 703 O O . THR A 1 97 ? -3.710 5.060 -5.884 1.00 95.81 97 THR A O 1
ATOM 706 N N . LEU A 1 98 ? -4.977 4.561 -4.096 1.00 95.69 98 LEU A N 1
ATOM 707 C CA . LEU A 1 98 ? -6.217 5.171 -4.587 1.00 95.69 98 LEU A CA 1
ATOM 708 C C . LEU A 1 98 ? -6.483 6.529 -3.937 1.00 95.69 98 LEU A C 1
ATOM 710 O O . LEU A 1 98 ? -6.527 7.559 -4.603 1.00 95.69 98 LEU A O 1
ATOM 714 N N . ASP A 1 99 ? -6.714 6.510 -2.628 1.00 96.12 99 ASP A N 1
ATOM 715 C CA . ASP A 1 99 ? -7.053 7.663 -1.807 1.00 96.12 99 ASP A CA 1
ATOM 716 C C . ASP A 1 99 ? -6.629 7.403 -0.355 1.00 96.12 99 ASP A C 1
ATOM 718 O O . ASP A 1 99 ? -6.146 6.323 0.003 1.00 96.12 99 ASP A O 1
ATOM 722 N N . GLY A 1 100 ? -6.790 8.409 0.499 1.00 95.25 100 GLY A N 1
ATOM 723 C CA . GLY A 1 100 ? -6.563 8.231 1.919 1.00 95.25 100 GLY A CA 1
ATOM 724 C C . GLY A 1 100 ? -7.182 9.326 2.771 1.00 95.25 100 GLY A C 1
ATOM 725 O O . GLY A 1 100 ? -7.573 10.391 2.289 1.00 95.25 100 GLY A O 1
ATOM 726 N N . THR A 1 101 ? -7.276 9.049 4.065 1.00 95.94 101 THR A N 1
ATOM 727 C CA . THR A 1 101 ? -7.832 9.945 5.074 1.00 95.94 101 THR A CA 1
ATOM 728 C C . THR A 1 101 ? -6.914 10.020 6.283 1.00 95.94 101 THR A C 1
ATOM 730 O O . THR A 1 101 ? -6.487 8.997 6.809 1.00 95.94 101 THR A O 1
ATOM 733 N N . THR A 1 102 ? -6.662 11.229 6.770 1.00 94.31 102 THR A N 1
ATOM 734 C CA . THR A 1 102 ? -6.007 11.478 8.060 1.00 94.31 102 THR A CA 1
ATOM 735 C C . THR A 1 102 ? -6.822 10.875 9.210 1.00 94.31 102 THR A C 1
ATOM 737 O O . THR A 1 102 ? -8.026 10.650 9.078 1.00 94.31 102 THR A O 1
ATOM 740 N N . ALA A 1 103 ? -6.214 10.731 10.390 1.00 90.19 103 ALA A N 1
ATOM 741 C CA . ALA A 1 103 ? -6.916 10.307 11.607 1.00 90.19 103 ALA A CA 1
ATOM 742 C C . ALA A 1 103 ? -8.118 11.204 11.982 1.00 90.19 103 ALA A C 1
ATOM 744 O O . ALA A 1 103 ? -9.065 10.756 12.624 1.00 90.19 103 ALA A O 1
ATOM 745 N N . ALA A 1 104 ? -8.100 12.473 11.559 1.00 92.25 104 ALA A N 1
ATOM 746 C CA . ALA A 1 104 ? -9.197 13.422 11.744 1.00 92.25 104 ALA A CA 1
ATOM 747 C C . ALA A 1 104 ? -10.290 13.326 10.656 1.00 92.25 104 ALA A C 1
ATOM 749 O O . ALA A 1 104 ? -11.182 14.172 10.614 1.00 92.25 104 ALA A O 1
ATOM 750 N N . GLY A 1 105 ? -10.208 12.352 9.743 1.00 91.00 105 GLY A N 1
ATOM 751 C CA . GLY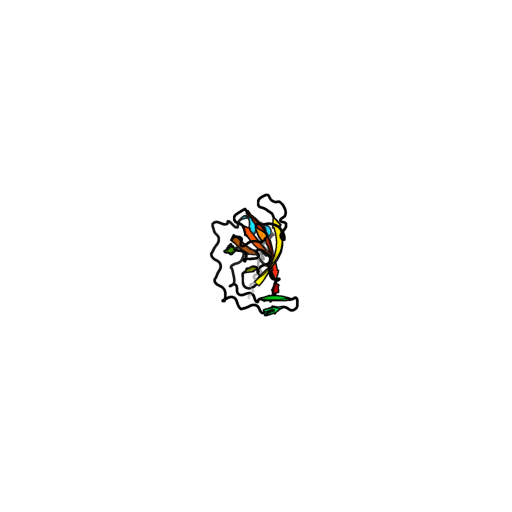 A 1 105 ? -11.182 12.137 8.669 1.00 91.00 105 GLY A CA 1
ATOM 752 C C . GLY A 1 105 ? -11.068 13.106 7.488 1.00 91.00 105 GLY A C 1
ATOM 753 O O . GLY A 1 105 ? -11.960 13.151 6.646 1.00 91.00 105 GLY A O 1
ATOM 754 N N . ARG A 1 106 ? -9.995 13.902 7.407 1.00 94.88 106 ARG A N 1
ATOM 755 C CA . ARG A 1 106 ? -9.728 14.777 6.248 1.00 94.88 106 ARG A CA 1
ATOM 756 C C . ARG A 1 106 ? -9.006 14.003 5.145 1.00 94.88 106 ARG A C 1
ATOM 758 O O . ARG A 1 106 ? -8.184 13.164 5.514 1.00 94.88 106 ARG A O 1
ATOM 765 N N . PRO A 1 107 ? -9.226 14.308 3.855 1.00 96.38 107 PRO A N 1
ATOM 766 C CA . PRO A 1 107 ? -8.451 13.720 2.762 1.00 96.38 107 PRO A CA 1
ATOM 767 C C . PRO A 1 107 ? -6.941 13.901 2.963 1.00 96.38 107 PRO A C 1
ATOM 769 O O . PRO A 1 107 ? -6.511 14.953 3.443 1.00 96.38 107 PRO A O 1
ATOM 772 N N . LEU A 1 108 ? -6.160 12.880 2.613 1.00 95.69 108 LEU A N 1
ATOM 773 C CA . LEU A 1 108 ? -4.701 12.953 2.544 1.00 95.69 108 LEU A CA 1
ATOM 774 C C . LEU A 1 108 ? -4.262 13.540 1.202 1.00 95.69 108 LEU A C 1
ATOM 776 O O . LEU A 1 108 ? -4.809 13.190 0.157 1.00 95.69 108 LEU A O 1
ATOM 780 N N . ASP A 1 109 ? -3.235 14.383 1.241 1.00 94.81 109 ASP A N 1
ATOM 781 C CA . ASP A 1 109 ? -2.431 14.706 0.065 1.00 94.81 109 ASP A CA 1
ATOM 782 C C . ASP A 1 109 ? -1.333 13.643 -0.046 1.00 94.81 109 ASP A C 1
ATOM 784 O O . ASP A 1 109 ? -0.308 13.725 0.621 1.00 94.81 109 ASP A O 1
ATOM 788 N N . LEU A 1 110 ? -1.583 12.592 -0.825 1.00 91.44 110 LEU A N 1
ATOM 789 C CA . LEU A 1 110 ? -0.719 11.407 -0.874 1.00 91.44 110 LEU A CA 1
ATOM 790 C C . LEU A 1 110 ? 0.698 11.697 -1.402 1.00 91.44 110 LEU A C 1
ATOM 792 O O . LEU A 1 110 ? 1.596 10.891 -1.174 1.00 91.44 110 LEU A O 1
ATOM 796 N N . GLU A 1 111 ? 0.895 12.825 -2.089 1.00 88.88 111 GLU A N 1
ATOM 797 C CA . GLU A 1 111 ? 2.183 13.230 -2.664 1.00 88.88 111 GLU A CA 1
ATOM 798 C C . GLU A 1 111 ? 3.017 14.087 -1.703 1.00 88.88 111 GLU A C 1
ATOM 800 O O . GLU A 1 111 ? 4.243 14.099 -1.800 1.00 88.88 111 GLU A O 1
ATOM 805 N N . HIS A 1 112 ? 2.372 14.797 -0.770 1.00 90.00 112 HIS A N 1
ATOM 806 C CA . HIS A 1 112 ? 3.039 15.778 0.098 1.00 90.00 112 HIS A CA 1
ATOM 807 C C . HIS A 1 112 ? 2.844 15.529 1.596 1.00 90.00 112 HIS A C 1
ATOM 809 O O . HIS A 1 112 ? 3.443 16.229 2.417 1.00 90.00 112 HIS A O 1
ATOM 815 N N . ASP A 1 113 ? 2.008 14.568 1.984 1.00 93.62 113 ASP A N 1
ATOM 816 C CA . ASP A 1 113 ? 1.805 14.239 3.387 1.00 93.62 113 ASP A CA 1
ATOM 817 C C . ASP A 1 113 ? 3.070 13.602 3.975 1.00 93.62 113 ASP A C 1
ATOM 819 O O . ASP A 1 113 ? 3.530 12.546 3.536 1.00 93.62 113 ASP A O 1
ATOM 823 N N . THR A 1 114 ? 3.628 14.252 4.999 1.00 89.75 114 THR A N 1
ATOM 824 C CA . THR A 1 114 ? 4.881 13.840 5.638 1.00 89.75 114 THR A CA 1
ATOM 825 C C . THR A 1 114 ? 4.834 12.404 6.153 1.00 89.75 114 THR A C 1
ATOM 827 O O . THR A 1 114 ? 5.853 11.723 6.143 1.00 89.75 114 THR A O 1
ATOM 830 N N . GLU A 1 115 ? 3.686 11.917 6.616 1.00 91.75 115 GLU A N 1
ATOM 831 C CA . GLU A 1 115 ? 3.565 10.538 7.082 1.00 91.75 115 GLU A CA 1
ATOM 832 C C . GLU A 1 115 ? 3.572 9.562 5.893 1.00 91.75 115 GLU A C 1
ATOM 834 O O . GLU A 1 115 ? 4.115 8.467 5.993 1.00 91.75 115 GLU A O 1
ATOM 839 N N . MET A 1 116 ? 3.028 9.946 4.740 1.00 94.00 116 MET A N 1
ATOM 840 C CA . MET A 1 116 ? 2.904 9.061 3.575 1.00 94.00 116 MET A CA 1
ATOM 841 C C . MET A 1 116 ? 4.153 8.979 2.692 1.00 94.00 116 MET A C 1
ATOM 843 O O . MET A 1 116 ? 4.329 7.979 1.998 1.00 94.00 116 MET A O 1
ATOM 847 N N . ILE A 1 117 ? 5.028 9.987 2.722 1.00 91.38 117 ILE A N 1
ATOM 848 C CA . ILE A 1 117 ? 6.268 10.029 1.920 1.00 91.38 117 ILE A CA 1
ATOM 849 C C . ILE A 1 117 ? 7.498 9.452 2.640 1.00 91.38 117 ILE A C 1
ATOM 851 O O . ILE A 1 117 ? 8.594 9.451 2.089 1.00 91.38 117 ILE A O 1
ATOM 855 N N . ASN A 1 118 ? 7.336 8.975 3.877 1.00 90.75 118 ASN A N 1
ATOM 856 C CA . ASN A 1 118 ? 8.411 8.420 4.700 1.00 90.75 118 ASN A CA 1
ATOM 857 C C . ASN A 1 118 ? 8.213 6.922 4.970 1.00 90.75 118 ASN A C 1
ATOM 859 O O . ASN A 1 118 ? 7.160 6.344 4.694 1.00 90.75 118 ASN A O 1
ATOM 863 N N . GLN A 1 119 ? 9.230 6.300 5.574 1.00 92.94 119 GLN A N 1
ATOM 864 C CA . GLN A 1 119 ? 9.156 4.933 6.086 1.00 92.94 119 GLN A CA 1
ATOM 865 C C . GLN A 1 119 ? 8.209 4.854 7.296 1.00 92.94 119 GLN A C 1
ATOM 867 O O . GLN A 1 119 ? 8.630 4.916 8.452 1.00 92.94 119 GLN A O 1
ATOM 872 N N . THR A 1 120 ? 6.915 4.736 7.017 1.00 95.69 120 THR A N 1
ATOM 873 C CA . THR A 1 120 ? 5.864 4.732 8.037 1.00 95.69 120 THR A CA 1
ATOM 874 C C . THR A 1 120 ? 5.380 3.325 8.338 1.00 95.69 120 THR A C 1
ATOM 876 O O . THR A 1 120 ? 5.010 2.569 7.438 1.00 95.69 120 THR A O 1
ATOM 879 N N . ALA A 1 121 ? 5.338 3.001 9.629 1.00 95.69 121 ALA A N 1
ATOM 880 C CA . ALA A 1 121 ? 4.808 1.749 10.143 1.00 95.69 121 ALA A CA 1
ATOM 881 C C . ALA A 1 121 ? 3.288 1.807 10.363 1.00 95.69 121 ALA A C 1
ATOM 883 O O . ALA A 1 121 ? 2.694 2.851 10.645 1.00 95.69 121 ALA A O 1
ATOM 884 N N . GLY A 1 122 ? 2.656 0.644 10.263 1.00 95.06 122 GLY A N 1
ATOM 885 C CA . GLY A 1 122 ? 1.233 0.473 10.486 1.00 95.06 122 GLY A CA 1
ATOM 886 C C . GLY A 1 122 ? 0.804 -0.975 10.301 1.00 95.06 122 GLY A C 1
ATOM 887 O O . GLY A 1 122 ? 1.563 -1.920 10.535 1.00 95.06 122 GLY A O 1
ATOM 888 N N . VAL A 1 123 ? -0.441 -1.150 9.876 1.00 95.81 123 VAL A N 1
ATOM 889 C CA . VAL A 1 123 ? -1.004 -2.456 9.535 1.00 95.81 123 VAL A CA 1
ATOM 890 C C . VAL A 1 123 ? -1.688 -2.399 8.188 1.00 95.81 123 VAL A C 1
ATOM 892 O O . VAL A 1 123 ? -2.319 -1.399 7.859 1.00 95.81 123 VAL A O 1
ATOM 895 N N . ILE A 1 124 ? -1.599 -3.483 7.432 1.00 96.25 124 ILE A N 1
ATOM 896 C CA . ILE A 1 124 ? -2.284 -3.642 6.155 1.00 96.25 124 ILE A CA 1
ATOM 897 C C . ILE A 1 124 ? -3.203 -4.857 6.194 1.00 96.25 124 ILE A C 1
ATOM 899 O O . ILE A 1 124 ? -2.910 -5.850 6.861 1.00 96.25 124 ILE A O 1
ATOM 903 N N . ALA A 1 125 ? -4.324 -4.772 5.491 1.00 95.31 125 ALA A N 1
ATOM 904 C CA . ALA A 1 125 ? -5.214 -5.899 5.267 1.00 95.31 125 ALA A CA 1
ATOM 905 C C . ALA A 1 125 ? -5.740 -5.882 3.838 1.00 95.31 125 ALA A C 1
ATOM 907 O O . ALA A 1 125 ? -6.071 -4.819 3.309 1.00 95.31 125 ALA A O 1
ATOM 908 N N . VAL A 1 126 ? -5.848 -7.072 3.256 1.00 95.00 126 VAL A N 1
ATOM 909 C CA . VAL A 1 126 ? -6.358 -7.304 1.904 1.00 95.00 126 VAL A CA 1
ATOM 910 C C . VAL A 1 126 ? -7.788 -7.827 1.983 1.00 95.00 126 VAL A C 1
ATOM 912 O O . VAL A 1 126 ? -8.061 -8.738 2.764 1.00 95.00 126 VAL A O 1
ATOM 915 N N . ILE A 1 127 ? -8.694 -7.262 1.185 1.00 91.19 127 ILE A N 1
ATOM 916 C CA . ILE A 1 127 ? -10.090 -7.692 1.034 1.00 91.19 127 ILE A CA 1
ATOM 917 C C . ILE A 1 127 ? -10.447 -7.653 -0.458 1.00 91.19 127 ILE A C 1
ATOM 919 O O . ILE A 1 127 ? -10.678 -6.593 -1.043 1.00 91.19 127 ILE A O 1
ATOM 923 N N . GLY A 1 128 ? -10.481 -8.823 -1.090 1.00 92.12 128 GLY A N 1
ATOM 924 C CA . GLY A 1 128 ? -10.599 -8.979 -2.535 1.00 92.12 128 GLY A CA 1
ATOM 925 C C . GLY A 1 128 ? -9.489 -8.244 -3.295 1.00 92.12 128 GLY A C 1
ATOM 926 O O . GLY A 1 128 ? -8.307 -8.575 -3.178 1.00 92.12 128 GLY A O 1
ATOM 927 N N . ASN A 1 129 ? -9.891 -7.240 -4.078 1.00 96.00 129 ASN A N 1
ATOM 928 C CA . ASN A 1 129 ? -8.997 -6.390 -4.874 1.00 96.00 129 ASN A CA 1
ATOM 929 C C . ASN A 1 129 ? -8.732 -5.019 -4.235 1.00 96.00 129 ASN A C 1
ATOM 931 O O . ASN A 1 129 ? -8.165 -4.148 -4.889 1.00 96.00 129 ASN A O 1
ATOM 935 N N . GLU A 1 130 ? -9.126 -4.817 -2.976 1.00 95.75 130 GLU A N 1
ATOM 936 C CA . GLU A 1 130 ? -8.775 -3.628 -2.201 1.00 95.75 130 GLU A CA 1
ATOM 937 C C . GLU A 1 130 ? -7.852 -4.019 -1.045 1.00 95.75 130 GLU A C 1
ATOM 939 O O . GLU A 1 130 ? -8.052 -5.043 -0.391 1.00 95.75 130 GLU A O 1
ATOM 944 N N . ALA A 1 131 ? -6.871 -3.172 -0.754 1.00 96.00 131 ALA A N 1
ATOM 945 C CA . ALA A 1 131 ? -6.138 -3.227 0.501 1.00 96.00 131 ALA A CA 1
ATOM 946 C C . ALA A 1 131 ? -6.311 -1.915 1.261 1.00 96.00 131 ALA A C 1
ATOM 948 O O . ALA A 1 131 ? -6.513 -0.854 0.665 1.00 96.00 131 ALA A O 1
ATOM 949 N N . ARG A 1 132 ? -6.218 -1.977 2.591 1.00 95.50 132 ARG A N 1
ATOM 950 C CA . ARG A 1 132 ? -6.122 -0.778 3.429 1.00 95.50 132 ARG A CA 1
ATOM 951 C C . ARG A 1 132 ? -4.926 -0.850 4.337 1.00 95.50 132 ARG A C 1
ATOM 953 O O . ARG A 1 132 ? -4.790 -1.809 5.092 1.00 95.50 132 ARG A O 1
ATOM 960 N N . PHE A 1 133 ? -4.125 0.201 4.294 1.00 96.06 133 PHE A N 1
ATOM 961 C CA . PHE A 1 133 ? -3.059 0.459 5.243 1.00 96.06 133 PHE A CA 1
ATOM 962 C C . PHE A 1 133 ? -3.552 1.469 6.269 1.00 96.06 133 PHE A C 1
ATOM 964 O O . PHE A 1 133 ? -4.094 2.507 5.898 1.00 96.06 133 PHE A O 1
ATOM 971 N N . ARG A 1 134 ? -3.367 1.175 7.550 1.00 94.75 134 ARG A N 1
ATOM 972 C CA . ARG A 1 134 ? -3.639 2.091 8.651 1.00 94.75 134 ARG A CA 1
ATOM 973 C C . ARG A 1 134 ? -2.360 2.321 9.432 1.00 94.75 134 ARG A C 1
ATOM 975 O O . ARG A 1 134 ? -1.770 1.363 9.929 1.00 94.75 134 ARG A O 1
ATOM 982 N N . THR A 1 135 ? -1.971 3.576 9.585 1.00 94.56 135 THR A N 1
ATOM 983 C CA . THR A 1 135 ? -0.796 3.945 10.371 1.00 94.56 135 THR A CA 1
ATOM 984 C C . THR A 1 135 ? -1.082 3.925 11.868 1.00 94.56 135 THR A C 1
ATOM 986 O O . THR A 1 135 ? -2.236 3.861 12.309 1.00 94.56 135 THR A O 1
ATOM 989 N N . GLU A 1 136 ? -0.027 4.031 12.673 1.00 92.19 136 GLU A N 1
ATOM 990 C CA . GLU A 1 136 ? -0.159 4.202 14.123 1.00 92.19 136 GLU A CA 1
ATOM 991 C C . GLU A 1 136 ? -0.880 5.504 14.507 1.00 92.19 136 GLU A C 1
ATOM 993 O O . GLU A 1 136 ? -1.618 5.522 15.494 1.00 92.19 136 GLU A O 1
ATOM 998 N N . SER A 1 137 ? -0.729 6.572 13.709 1.00 92.06 137 SER A N 1
ATOM 999 C CA . SER A 1 137 ? -1.427 7.849 13.929 1.00 92.06 137 SER A CA 1
ATOM 1000 C C . SER A 1 137 ? -2.942 7.725 13.717 1.00 92.06 137 SER A C 1
ATOM 1002 O O . SER A 1 137 ? -3.721 8.499 14.277 1.00 92.06 137 SER A O 1
ATOM 1004 N N . GLY A 1 138 ? -3.366 6.723 12.939 1.00 92.56 138 GLY A N 1
ATOM 1005 C CA . GLY A 1 138 ? -4.751 6.483 12.557 1.00 92.56 138 GLY A CA 1
ATOM 1006 C C . GLY A 1 138 ? -5.108 6.973 11.156 1.00 92.56 138 GLY A C 1
ATOM 1007 O O . GLY A 1 138 ? -6.278 6.875 10.789 1.00 92.56 138 GLY A O 1
ATOM 1008 N N . ALA A 1 139 ? -4.144 7.470 10.375 1.00 94.75 139 ALA A N 1
ATOM 1009 C CA . ALA A 1 139 ? -4.339 7.695 8.948 1.00 94.75 139 ALA A CA 1
ATOM 1010 C C . ALA A 1 139 ? -4.616 6.365 8.227 1.00 94.75 139 ALA A C 1
ATOM 1012 O O . ALA A 1 139 ? -4.123 5.312 8.636 1.00 94.75 139 ALA A O 1
ATOM 1013 N N . VAL A 1 140 ? -5.427 6.403 7.170 1.00 95.12 140 VAL A N 1
ATOM 1014 C CA . VAL A 1 140 ? -5.808 5.232 6.374 1.00 95.12 140 VAL A CA 1
ATOM 1015 C C . VAL A 1 140 ? -5.591 5.527 4.900 1.00 95.12 140 VAL A C 1
ATOM 1017 O O . VAL A 1 140 ? -6.051 6.554 4.4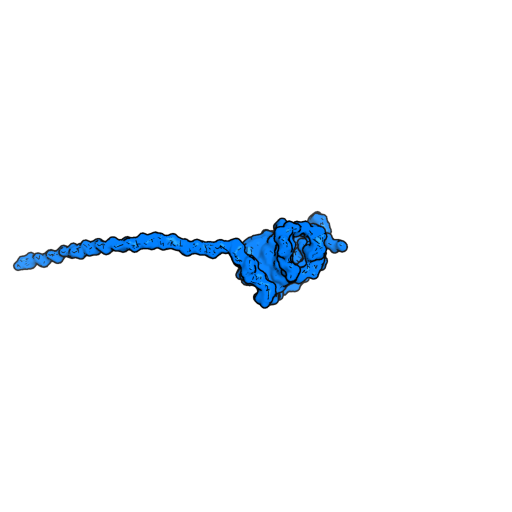11 1.00 95.12 140 VAL A O 1
ATOM 1020 N N . VAL A 1 141 ? -4.946 4.606 4.194 1.00 96.88 141 VAL A N 1
ATOM 1021 C CA . VAL A 1 141 ? -4.747 4.641 2.742 1.00 96.88 141 VAL A CA 1
ATOM 1022 C C . VAL A 1 141 ? -5.406 3.420 2.125 1.00 96.88 141 VAL A C 1
ATOM 1024 O O . VAL A 1 141 ? -5.269 2.308 2.644 1.00 96.88 141 VAL A O 1
ATOM 1027 N N . ARG A 1 142 ? -6.132 3.629 1.029 1.00 96.56 142 ARG A N 1
ATOM 1028 C CA . ARG A 1 142 ? -6.748 2.569 0.231 1.00 96.56 142 ARG A CA 1
ATOM 1029 C C . ARG A 1 142 ? -5.912 2.300 -1.005 1.00 96.56 142 ARG A C 1
ATO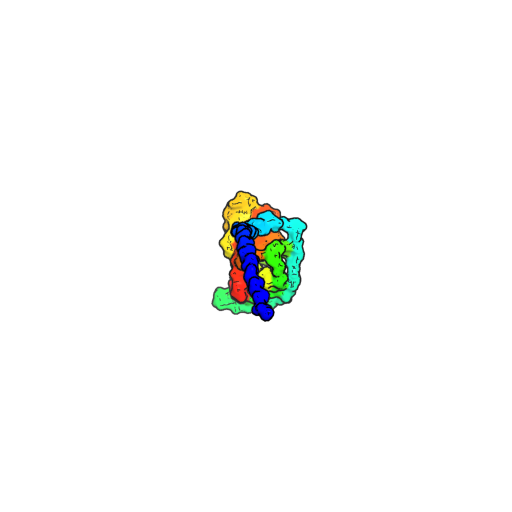M 1031 O O . ARG A 1 142 ? -5.381 3.224 -1.618 1.00 96.56 142 ARG A O 1
ATOM 1038 N N . PHE A 1 143 ? -5.866 1.035 -1.394 1.00 97.56 143 PHE A N 1
ATOM 1039 C CA . PHE A 1 143 ? -5.155 0.586 -2.579 1.00 97.56 143 PHE A CA 1
ATOM 1040 C C . PHE A 1 143 ? -6.042 -0.294 -3.445 1.00 97.56 143 PHE A C 1
ATOM 1042 O O . PHE A 1 143 ? -6.891 -1.017 -2.927 1.00 97.56 143 PHE A O 1
ATOM 1049 N N . ASN A 1 144 ? -5.791 -0.277 -4.747 1.00 97.56 144 ASN A N 1
ATOM 1050 C CA . ASN A 1 144 ? -6.295 -1.263 -5.688 1.00 97.56 144 ASN A CA 1
ATOM 1051 C C . ASN A 1 144 ? -5.190 -2.259 -6.031 1.00 97.56 144 ASN A C 1
ATOM 1053 O O . ASN A 1 144 ? -4.025 -1.880 -6.146 1.00 97.56 144 ASN A O 1
ATOM 1057 N N . ARG A 1 145 ? -5.560 -3.522 -6.225 1.00 97.31 145 ARG A N 1
ATOM 1058 C CA . ARG A 1 145 ? -4.618 -4.547 -6.674 1.00 97.31 145 ARG A CA 1
ATOM 1059 C C . ARG A 1 145 ? -4.045 -4.187 -8.046 1.00 97.31 145 ARG A C 1
ATOM 1061 O O . ARG A 1 145 ? -4.790 -3.799 -8.948 1.00 97.31 145 ARG A O 1
ATOM 1068 N N . HIS A 1 146 ? -2.740 -4.361 -8.186 1.00 95.50 146 HIS A N 1
ATOM 1069 C CA . HIS A 1 146 ? -2.020 -4.296 -9.444 1.00 95.50 146 HIS A CA 1
ATOM 1070 C C . HIS A 1 146 ? -1.530 -5.696 -9.809 1.00 95.50 146 HIS A C 1
ATOM 1072 O O . HIS A 1 146 ? -0.774 -6.315 -9.058 1.00 95.50 146 HIS A O 1
ATOM 1078 N N . ASP A 1 147 ? -1.950 -6.183 -10.971 1.00 87.44 147 ASP A N 1
ATOM 1079 C CA . ASP A 1 147 ? -1.543 -7.495 -11.459 1.00 87.44 147 ASP A CA 1
ATOM 1080 C C . ASP A 1 147 ? -0.243 -7.382 -12.264 1.00 87.44 147 ASP A C 1
ATOM 1082 O O . ASP A 1 147 ? -0.183 -6.649 -13.250 1.00 87.44 147 ASP A O 1
ATOM 1086 N N . GLY A 1 148 ? 0.766 -8.169 -11.890 1.00 85.88 148 GLY A N 1
ATOM 1087 C CA . GLY A 1 148 ? 2.016 -8.291 -12.642 1.00 85.88 148 GLY A CA 1
ATOM 1088 C C . GLY A 1 148 ? 3.130 -7.346 -12.195 1.00 85.88 148 GLY A C 1
ATOM 1089 O O . GLY A 1 148 ? 3.137 -6.838 -11.075 1.00 85.88 148 GLY A O 1
ATOM 1090 N N . ASP A 1 149 ? 4.116 -7.188 -13.074 1.00 88.50 149 ASP A N 1
ATOM 1091 C CA . ASP A 1 149 ? 5.288 -6.349 -12.868 1.00 88.50 149 ASP A CA 1
ATOM 1092 C C . ASP A 1 149 ? 4.939 -4.862 -12.957 1.00 88.50 149 ASP A C 1
ATOM 1094 O O . ASP A 1 149 ? 4.120 -4.441 -13.773 1.00 88.50 149 ASP A O 1
ATOM 1098 N N . ARG A 1 150 ? 5.608 -4.037 -12.148 1.00 90.88 150 ARG A N 1
ATOM 1099 C CA . ARG A 1 150 ? 5.368 -2.589 -12.129 1.00 90.88 150 ARG A CA 1
ATOM 1100 C C . ARG A 1 150 ? 6.670 -1.810 -12.137 1.00 90.88 150 ARG A C 1
ATOM 1102 O O . ARG A 1 150 ? 7.619 -2.159 -11.438 1.00 90.88 150 ARG A O 1
ATOM 1109 N N . GLU A 1 151 ? 6.697 -0.736 -12.926 1.00 93.19 151 GLU A N 1
ATOM 1110 C CA . GLU A 1 151 ? 7.768 0.258 -12.900 1.00 93.19 151 GLU A CA 1
ATOM 1111 C C . GLU A 1 151 ? 7.498 1.296 -11.806 1.00 93.19 151 GLU A C 1
ATOM 1113 O O . GLU A 1 151 ? 6.425 1.902 -11.757 1.00 93.19 151 GLU A O 1
ATOM 1118 N N . PHE A 1 152 ? 8.487 1.511 -10.945 1.00 90.44 152 PHE A N 1
ATOM 1119 C CA . PHE A 1 152 ? 8.448 2.502 -9.879 1.00 90.44 152 PHE A CA 1
ATOM 1120 C C . PHE A 1 152 ? 9.473 3.603 -10.154 1.00 90.44 152 PHE A C 1
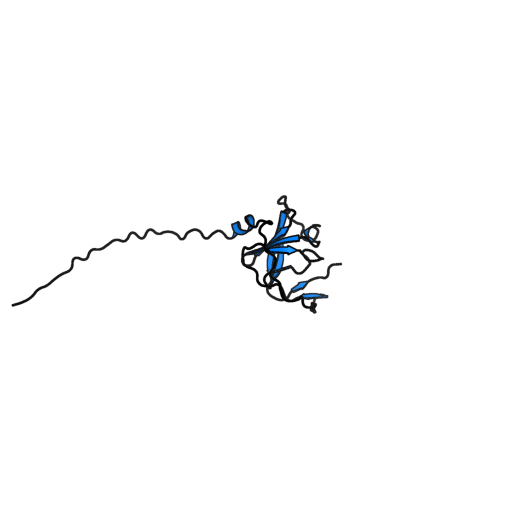ATOM 1122 O O . PHE A 1 152 ? 10.603 3.301 -10.568 1.00 90.44 152 PHE A O 1
ATOM 1129 N N . PRO A 1 153 ? 9.104 4.877 -9.940 1.00 89.19 153 PRO A N 1
ATOM 1130 C CA . PRO A 1 153 ? 10.063 5.965 -10.014 1.00 89.19 153 PRO A CA 1
ATOM 1131 C C . PRO A 1 153 ? 11.084 5.835 -8.877 1.00 89.19 153 PRO A C 1
ATOM 1133 O O . PRO A 1 153 ? 10.778 5.321 -7.802 1.00 89.19 153 PRO A O 1
ATOM 1136 N N . GLY A 1 154 ? 12.304 6.318 -9.111 1.00 82.38 154 GLY A N 1
ATOM 1137 C CA . GLY A 1 154 ? 13.228 6.572 -8.008 1.00 82.38 154 GLY A CA 1
ATOM 1138 C C . GLY A 1 154 ? 12.698 7.702 -7.121 1.00 82.38 154 GLY A C 1
ATOM 1139 O O . GLY A 1 154 ? 12.002 8.593 -7.612 1.00 82.38 154 GLY A O 1
ATOM 1140 N N . CYS A 1 155 ? 13.036 7.662 -5.835 1.00 81.38 155 CYS A N 1
ATOM 1141 C CA . CYS A 1 155 ? 12.930 8.817 -4.953 1.00 81.38 155 CYS A CA 1
ATOM 1142 C C . CYS A 1 155 ? 14.339 9.240 -4.528 1.00 81.38 155 CYS A C 1
ATOM 1144 O O . CYS A 1 155 ? 15.196 8.377 -4.321 1.00 81.38 155 CYS A O 1
ATOM 1146 N N . ASP A 1 156 ? 14.549 10.552 -4.433 1.00 69.50 156 ASP A N 1
ATOM 1147 C CA . ASP A 1 156 ? 15.791 11.186 -3.985 1.00 69.50 156 ASP A CA 1
ATOM 1148 C C . ASP A 1 156 ? 15.553 11.949 -2.673 1.00 69.50 156 ASP A C 1
ATOM 1150 O O . ASP A 1 156 ? 14.458 12.549 -2.532 1.00 69.50 156 ASP A O 1
#

Radius of gyration: 26.6 Å; chains: 1; bounding box: 82×82×39 Å